Protein AF-A0A226QG53-F1 (afdb_monomer_lite)

Structure (mmCIF, N/CA/C/O backbone):
data_AF-A0A226QG53-F1
#
_entry.id   AF-A0A226QG53-F1
#
loop_
_atom_site.group_PDB
_atom_site.id
_atom_site.type_symbol
_atom_site.label_atom_id
_atom_site.label_alt_id
_atom_site.label_comp_id
_atom_site.label_asym_id
_atom_site.label_entity_id
_atom_site.label_seq_id
_atom_site.pdbx_PDB_ins_code
_atom_site.Cartn_x
_atom_site.Cartn_y
_atom_site.Cartn_z
_atom_site.occupancy
_atom_site.B_iso_or_equiv
_atom_site.auth_seq_id
_atom_site.auth_comp_id
_atom_site.auth_asym_id
_atom_site.auth_atom_id
_atom_site.pdbx_PDB_model_num
ATOM 1 N N . MET A 1 1 ? -24.327 11.950 -9.947 1.00 76.88 1 MET A N 1
ATOM 2 C CA . MET A 1 1 ? -24.854 11.216 -8.780 1.00 76.88 1 MET A CA 1
ATOM 3 C C . MET A 1 1 ? -24.037 11.674 -7.592 1.00 76.88 1 MET A C 1
ATOM 5 O O . MET A 1 1 ? -22.818 11.655 -7.698 1.00 76.88 1 MET A O 1
ATOM 9 N N . GLU A 1 2 ? -24.683 12.156 -6.538 1.00 81.12 2 GLU A N 1
ATOM 10 C CA . GLU A 1 2 ? -24.017 12.604 -5.311 1.00 81.12 2 GLU A CA 1
ATOM 11 C C . GLU A 1 2 ? -24.131 11.494 -4.265 1.00 81.12 2 GLU A C 1
ATOM 13 O O . GLU A 1 2 ? -25.195 10.891 -4.136 1.00 81.12 2 GLU A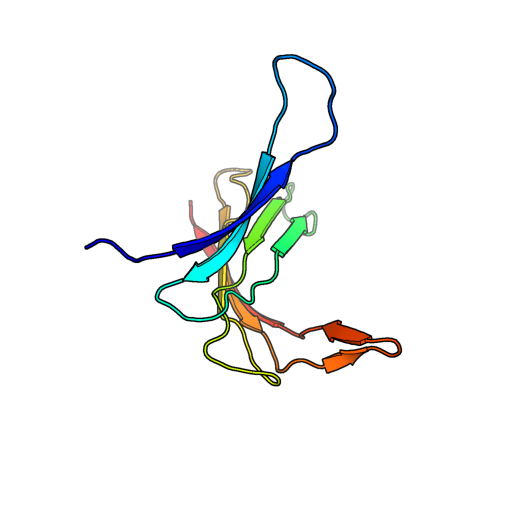 O 1
ATOM 18 N N . ILE A 1 3 ? -23.036 11.195 -3.561 1.00 81.12 3 ILE A N 1
ATOM 19 C CA . ILE A 1 3 ? -22.998 10.169 -2.513 1.00 81.12 3 ILE A CA 1
ATOM 20 C C . ILE A 1 3 ? -22.736 10.884 -1.183 1.00 81.12 3 ILE A C 1
ATOM 22 O O . ILE A 1 3 ? -21.700 11.545 -1.063 1.00 81.12 3 ILE A O 1
ATOM 26 N N . PRO A 1 4 ? -23.633 10.783 -0.187 1.00 86.62 4 PRO A N 1
ATOM 27 C CA . PRO A 1 4 ? -23.465 11.494 1.071 1.00 86.62 4 PRO A CA 1
ATOM 28 C C . PRO A 1 4 ? -22.302 10.911 1.886 1.00 86.62 4 PRO A C 1
ATOM 30 O O . PRO A 1 4 ? -22.122 9.693 1.965 1.00 86.62 4 PRO A O 1
ATOM 33 N N . VAL A 1 5 ? -21.531 11.787 2.530 1.00 85.75 5 VAL A N 1
ATOM 34 C CA . VAL A 1 5 ? -20.460 11.430 3.472 1.00 85.75 5 VAL A CA 1
ATOM 35 C C . VAL A 1 5 ? -20.724 12.093 4.821 1.00 85.75 5 VAL A C 1
ATOM 37 O O . VAL A 1 5 ? -21.241 13.207 4.875 1.00 85.75 5 VAL A O 1
ATOM 40 N N . SER A 1 6 ? -20.380 11.416 5.915 1.00 86.81 6 SER A N 1
ATOM 41 C CA . SER A 1 6 ? -20.418 11.997 7.264 1.00 86.81 6 SER A CA 1
ATOM 42 C C . SER A 1 6 ? -19.104 11.729 7.987 1.00 86.81 6 SER A C 1
ATOM 44 O O . SER A 1 6 ? -18.348 10.843 7.579 1.00 86.81 6 SER A O 1
ATOM 46 N N . GLY A 1 7 ? -18.784 12.537 8.995 1.00 85.88 7 GLY A N 1
ATOM 47 C CA . GLY A 1 7 ? -17.449 12.552 9.570 1.00 85.88 7 GLY A CA 1
ATOM 48 C C . GLY A 1 7 ? -17.261 13.525 10.726 1.00 85.88 7 GLY A C 1
ATOM 49 O O . GLY A 1 7 ? -18.199 14.196 11.152 1.00 85.88 7 GLY A O 1
ATOM 50 N N . TYR A 1 8 ? -16.022 13.614 11.200 1.00 86.19 8 TYR A N 1
ATOM 51 C CA . TYR A 1 8 ? -15.566 14.597 12.175 1.00 86.19 8 TYR A CA 1
ATOM 52 C C . TYR A 1 8 ? -14.638 15.607 11.506 1.00 86.19 8 TYR A C 1
ATOM 54 O O . TYR A 1 8 ? -13.806 15.244 10.677 1.00 86.19 8 TYR A O 1
ATOM 62 N N . LEU A 1 9 ? -14.746 16.870 11.906 1.00 88.12 9 LEU A N 1
ATOM 63 C CA . LEU A 1 9 ? -13.757 17.897 11.609 1.00 88.12 9 LEU A CA 1
ATOM 64 C C . LEU A 1 9 ? -13.052 18.228 12.923 1.00 88.12 9 LEU A C 1
ATOM 66 O O . LEU A 1 9 ? -13.682 18.744 13.844 1.00 88.12 9 LEU A O 1
ATOM 70 N N . VAL A 1 10 ? -11.776 17.876 13.034 1.00 87.00 10 VAL A N 1
ATOM 71 C CA . VAL A 1 10 ? -10.999 18.059 14.265 1.00 87.00 10 VAL A CA 1
ATOM 72 C C . VAL A 1 10 ? -10.022 19.204 14.059 1.00 87.00 10 VAL A C 1
ATOM 74 O O . VAL A 1 10 ? -9.238 19.190 13.112 1.00 87.00 10 VAL A O 1
ATOM 77 N N . HIS A 1 11 ? -10.083 20.196 14.940 1.00 79.12 11 HIS A N 1
ATOM 78 C CA . HIS A 1 11 ? -9.147 21.315 14.961 1.00 79.12 11 HIS A CA 1
ATOM 79 C C . HIS A 1 11 ? -7.732 20.816 15.281 1.00 79.12 11 HIS A C 1
ATOM 81 O O . HIS A 1 11 ? -7.554 20.043 16.221 1.00 79.12 11 HIS A O 1
ATOM 87 N N . SER A 1 12 ? -6.731 21.226 14.497 1.00 72.88 12 SER A N 1
ATOM 88 C CA . SER A 1 12 ? -5.334 21.113 14.924 1.00 72.88 12 SER A CA 1
ATOM 89 C C . SER A 1 12 ? -5.035 22.296 15.844 1.00 72.88 12 SER A C 1
ATOM 91 O O . SER A 1 12 ? -5.229 23.418 15.384 1.00 72.88 12 SER A O 1
ATOM 93 N N . ASP A 1 13 ? -4.585 22.057 17.082 1.00 66.81 13 ASP A N 1
ATOM 94 C CA . ASP A 1 13 ? -4.218 23.087 18.076 1.00 66.81 13 ASP A CA 1
ATOM 95 C C . ASP A 1 13 ? -3.023 23.949 17.609 1.00 66.81 13 ASP A C 1
ATOM 97 O O . ASP A 1 13 ? -1.926 23.879 18.157 1.00 66.81 13 ASP A O 1
ATOM 101 N N . ASP A 1 14 ? -3.232 24.769 16.583 1.00 66.06 14 ASP A N 1
ATOM 102 C CA . ASP A 1 14 ? -2.315 25.814 16.147 1.00 66.06 14 ASP A CA 1
ATOM 103 C C . ASP A 1 14 ? -3.009 27.155 16.374 1.00 66.06 14 ASP A C 1
ATOM 105 O O . ASP A 1 14 ? -4.053 27.449 15.791 1.00 66.06 14 ASP A O 1
ATOM 109 N N . SER A 1 15 ? -2.442 27.978 17.257 1.00 64.12 15 SER A N 1
ATOM 110 C CA . SER A 1 15 ? -3.021 29.263 17.671 1.00 64.12 15 SER A CA 1
ATOM 111 C C . SER A 1 15 ? -2.866 30.377 16.626 1.00 64.12 15 SER A C 1
ATOM 113 O O . SER A 1 15 ? -3.064 31.550 16.946 1.00 64.12 15 SER A O 1
ATOM 115 N N . ASP A 1 16 ? -2.451 30.039 15.405 1.00 73.25 16 ASP A N 1
ATOM 116 C CA . ASP A 1 16 ? -2.289 30.987 14.310 1.00 73.25 16 ASP A CA 1
ATOM 117 C C . ASP A 1 16 ? -3.613 31.201 13.554 1.00 73.25 16 ASP A C 1
ATOM 119 O O . ASP A 1 16 ? -4.512 30.361 13.490 1.00 73.25 16 ASP A O 1
ATOM 123 N N . THR A 1 17 ? -3.724 32.368 12.934 1.00 72.19 17 THR A N 1
ATOM 124 C CA . THR A 1 17 ? -4.808 32.752 12.027 1.00 72.19 17 THR A CA 1
ATOM 125 C C . THR A 1 17 ? -4.918 31.831 10.802 1.00 72.19 17 THR A C 1
ATOM 127 O O . THR A 1 17 ? -6.001 31.724 10.228 1.00 72.19 17 THR A O 1
ATOM 130 N N . HIS A 1 18 ? -3.843 31.116 10.448 1.00 70.06 18 HIS A N 1
ATOM 131 C CA . HIS A 1 18 ? -3.826 30.024 9.470 1.00 70.06 18 HIS A CA 1
ATOM 132 C C . HIS A 1 18 ? -3.746 28.663 10.172 1.00 70.06 18 HIS A C 1
ATOM 134 O O . HIS A 1 18 ? -2.716 27.997 10.146 1.00 70.06 18 HIS A O 1
ATOM 140 N N . HIS A 1 19 ? -4.840 28.235 10.796 1.00 81.12 19 HIS A N 1
ATOM 141 C CA . HIS A 1 19 ? -4.931 26.890 11.361 1.00 81.12 19 HIS A CA 1
ATOM 142 C C . HIS A 1 19 ? -5.516 25.898 10.351 1.00 81.12 19 HIS A C 1
ATOM 144 O O . HIS A 1 19 ? -6.183 26.262 9.377 1.00 81.12 19 HIS A O 1
ATOM 150 N N . SER A 1 20 ? -5.285 24.616 10.613 1.00 78.38 20 SER A N 1
ATOM 151 C CA . SER A 1 20 ? -5.791 23.517 9.799 1.00 78.38 20 SER A CA 1
ATOM 152 C C . SER A 1 20 ? -6.834 22.693 10.555 1.00 78.38 20 SER A C 1
ATOM 154 O O . SER A 1 20 ? -7.020 22.822 11.767 1.00 78.38 20 SER A O 1
ATOM 156 N N . HIS A 1 21 ? -7.557 21.854 9.822 1.00 81.06 21 HIS A N 1
ATOM 157 C CA . HIS A 1 21 ? -8.437 20.859 10.412 1.00 81.06 21 HIS A CA 1
ATOM 158 C C . HIS A 1 21 ? -8.195 19.512 9.751 1.00 81.06 21 HIS A C 1
ATOM 160 O O . HIS A 1 21 ? -8.036 19.423 8.533 1.00 81.06 21 HIS A O 1
ATOM 166 N N . ASN A 1 22 ? -8.244 18.459 10.559 1.00 79.25 22 ASN A N 1
ATOM 167 C CA . ASN A 1 22 ? -8.270 17.094 10.070 1.00 79.25 22 ASN A CA 1
ATOM 168 C C . ASN A 1 22 ? -9.722 16.692 9.804 1.00 79.25 22 ASN A C 1
ATOM 170 O O . ASN A 1 22 ? -10.549 16.655 10.719 1.00 79.25 22 ASN A O 1
ATOM 174 N N . LEU A 1 23 ? -10.032 16.409 8.539 1.00 79.88 23 LEU A N 1
ATOM 175 C CA . LEU A 1 23 ? -11.333 15.901 8.119 1.00 79.88 23 LEU A CA 1
ATOM 176 C C . LEU A 1 23 ? -11.309 14.369 8.131 1.00 79.88 23 LEU A C 1
ATOM 178 O O . LEU A 1 23 ? -10.654 13.742 7.301 1.00 79.88 23 LEU A O 1
ATOM 182 N N . TYR A 1 24 ? -12.055 13.769 9.053 1.00 77.81 24 TYR A N 1
ATOM 183 C CA . TYR A 1 24 ? -12.206 12.323 9.178 1.00 77.81 24 TYR A CA 1
ATOM 184 C C . TYR A 1 24 ? -13.566 11.897 8.652 1.00 77.81 24 TYR A C 1
ATOM 186 O O . TYR A 1 24 ? -14.581 12.184 9.276 1.00 77.81 24 TYR A O 1
ATOM 194 N N . ILE A 1 25 ? -13.608 11.175 7.538 1.00 80.12 25 ILE A N 1
ATOM 195 C CA . ILE A 1 25 ? -14.853 10.591 7.033 1.00 80.12 25 ILE A CA 1
ATOM 196 C C . ILE A 1 25 ? -15.125 9.297 7.804 1.00 80.12 25 ILE A C 1
ATOM 198 O O . ILE A 1 25 ? -14.304 8.384 7.796 1.00 80.12 25 ILE A O 1
ATOM 202 N N . THR A 1 26 ? -16.275 9.215 8.465 1.00 75.12 26 THR A N 1
ATOM 203 C CA . THR A 1 26 ? -16.705 8.040 9.235 1.00 75.12 26 THR A CA 1
ATOM 204 C C . THR A 1 26 ? -17.728 7.197 8.492 1.00 75.12 26 THR A C 1
ATOM 206 O O . THR A 1 26 ? -17.785 5.991 8.727 1.00 75.12 26 THR A O 1
ATOM 209 N N . THR A 1 27 ? -18.514 7.783 7.580 1.00 76.88 27 THR A N 1
ATOM 210 C CA . THR A 1 27 ? -19.456 7.023 6.748 1.00 76.88 27 THR A CA 1
ATOM 211 C C . THR A 1 27 ? -19.471 7.475 5.295 1.00 76.88 27 THR A C 1
ATOM 213 O O . THR A 1 27 ? -19.440 8.677 5.030 1.00 76.88 27 THR A O 1
ATOM 216 N N . TRP A 1 28 ? -19.667 6.531 4.378 1.00 81.06 28 TRP A N 1
ATOM 217 C CA . TRP A 1 28 ? -19.903 6.774 2.956 1.00 81.06 28 TRP A CA 1
ATOM 218 C C . TRP A 1 28 ? -21.216 6.096 2.562 1.00 81.06 28 TRP A C 1
ATOM 220 O O . TRP A 1 28 ? -21.366 4.892 2.762 1.00 81.06 28 TRP A O 1
ATOM 230 N N . ASP A 1 29 ? -22.196 6.869 2.092 1.00 82.81 29 ASP A N 1
ATOM 231 C CA . ASP A 1 29 ? -23.563 6.392 1.827 1.00 82.81 29 ASP A CA 1
ATOM 232 C C . ASP A 1 29 ? -24.222 5.710 3.047 1.00 82.81 29 ASP A C 1
ATOM 234 O O . ASP A 1 29 ? -24.844 4.652 2.962 1.00 82.81 29 ASP A O 1
ATOM 238 N N . GLY A 1 30 ? -23.986 6.272 4.240 1.00 73.81 30 GLY A N 1
ATOM 239 C CA . GLY A 1 30 ? -24.476 5.726 5.511 1.00 73.81 30 GLY A CA 1
ATOM 240 C C . GLY A 1 30 ? -23.757 4.465 6.009 1.00 73.81 30 GLY A C 1
ATOM 241 O O . GLY A 1 30 ? -24.126 3.937 7.057 1.00 73.81 30 GLY A O 1
ATOM 242 N N . ARG A 1 31 ? -22.720 3.978 5.311 1.00 72.19 31 ARG A N 1
ATOM 243 C CA . ARG A 1 31 ? -21.937 2.801 5.724 1.00 72.19 31 ARG A CA 1
ATOM 244 C C . ARG A 1 31 ? -20.642 3.210 6.423 1.00 72.19 31 ARG A C 1
ATOM 246 O O . ARG A 1 31 ? -19.960 4.085 5.892 1.00 72.19 31 ARG A O 1
ATOM 253 N N . PRO A 1 32 ? -20.271 2.588 7.560 1.00 71.81 32 PRO A N 1
ATOM 254 C CA . PRO A 1 32 ? -18.999 2.855 8.226 1.00 71.81 32 PRO A CA 1
ATOM 255 C C . PRO A 1 32 ? -17.809 2.699 7.275 1.00 71.81 32 PRO A C 1
ATOM 257 O O . PRO A 1 32 ? -17.672 1.674 6.607 1.00 71.81 32 PRO A O 1
ATOM 260 N N . VAL A 1 33 ? -16.939 3.706 7.226 1.00 75.75 33 VAL A N 1
ATOM 261 C CA . VAL A 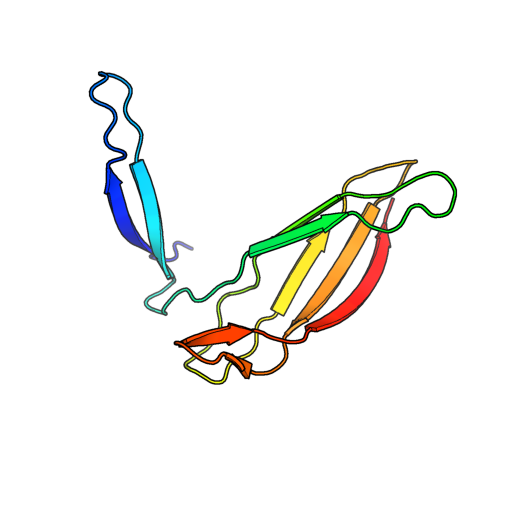1 33 ? -15.697 3.651 6.451 1.00 75.75 33 VAL A CA 1
ATOM 262 C C . VAL A 1 33 ? -14.634 2.997 7.318 1.00 75.75 33 VAL A C 1
ATOM 264 O O . VAL A 1 33 ? -14.038 3.633 8.183 1.00 75.75 33 VAL A O 1
ATOM 267 N N . HIS A 1 34 ? -14.407 1.707 7.089 1.00 81.19 34 HIS A N 1
ATOM 268 C CA . HIS A 1 34 ? -13.231 1.014 7.599 1.00 81.19 34 HIS A CA 1
ATOM 269 C C . HIS A 1 34 ? -12.299 0.723 6.429 1.00 81.19 34 HIS A C 1
ATOM 271 O O . HIS A 1 34 ? -12.679 0.007 5.501 1.00 81.19 34 HIS A O 1
ATOM 277 N N . VAL A 1 35 ? -11.115 1.328 6.461 1.00 86.00 35 VAL A N 1
ATOM 278 C CA . VAL A 1 35 ? -10.081 1.255 5.423 1.00 86.00 35 VAL A CA 1
ATOM 279 C C . VAL A 1 35 ? -8.706 1.234 6.081 1.00 86.00 35 VAL A C 1
ATOM 281 O O . VAL A 1 35 ? -8.540 1.728 7.197 1.00 86.00 35 VAL A O 1
ATOM 284 N N . HIS A 1 36 ? -7.705 0.728 5.368 1.00 86.38 36 HIS A N 1
ATOM 285 C CA . HIS A 1 36 ? -6.317 0.729 5.814 1.00 86.38 36 HIS A CA 1
ATOM 286 C C . HIS A 1 36 ? -5.420 1.389 4.772 1.00 86.38 36 HIS A C 1
ATOM 288 O O . HIS A 1 36 ? -5.485 1.071 3.584 1.00 86.38 36 HIS A O 1
ATOM 294 N N . GLN A 1 37 ? -4.573 2.312 5.221 1.00 90.62 37 GLN A N 1
ATOM 295 C CA . GLN A 1 37 ? -3.508 2.871 4.396 1.00 90.62 37 GLN A CA 1
ATOM 296 C C . GLN A 1 37 ? -2.356 1.871 4.302 1.00 90.62 37 GLN A C 1
ATOM 298 O O . GLN A 1 37 ? -2.034 1.188 5.274 1.00 90.62 37 GLN A O 1
ATOM 303 N N . PHE A 1 38 ? -1.716 1.809 3.141 1.00 91.12 38 PHE A N 1
ATOM 304 C CA . PHE A 1 38 ? -0.514 1.016 2.931 1.00 91.12 38 PHE A CA 1
ATOM 305 C C . PHE A 1 38 ? 0.465 1.769 2.032 1.00 91.12 38 PHE A C 1
ATOM 307 O O . PHE A 1 38 ? 0.073 2.534 1.152 1.00 91.12 38 PHE A O 1
ATOM 314 N N . SER A 1 39 ? 1.756 1.559 2.252 1.00 96.19 39 SER A N 1
ATOM 315 C CA . SER A 1 39 ? 2.820 2.131 1.433 1.00 96.19 39 SER A CA 1
ATOM 316 C C . SER A 1 39 ? 4.080 1.279 1.519 1.00 96.19 39 SER A C 1
ATOM 318 O O . SER A 1 39 ? 4.202 0.416 2.391 1.00 96.19 39 SER A O 1
ATOM 320 N N . GLY A 1 40 ? 5.012 1.494 0.596 1.00 95.31 40 GLY A N 1
ATOM 321 C CA . GLY A 1 40 ? 6.284 0.791 0.606 1.00 95.31 40 GLY A CA 1
ATOM 322 C C . GLY A 1 40 ? 7.182 1.136 -0.572 1.00 95.31 40 GLY A C 1
ATOM 323 O O . GLY A 1 40 ? 6.906 2.042 -1.361 1.00 95.31 40 GLY A O 1
ATOM 324 N N . VAL A 1 41 ? 8.284 0.397 -0.653 1.00 97.12 41 VAL A N 1
ATOM 325 C CA . VAL A 1 41 ? 9.287 0.477 -1.715 1.00 97.12 41 VAL A CA 1
ATOM 326 C C . VAL A 1 41 ? 9.588 -0.949 -2.157 1.00 97.12 41 VAL A C 1
ATOM 328 O O . VAL A 1 41 ? 9.766 -1.822 -1.307 1.00 97.12 41 VAL A O 1
ATOM 331 N N . THR A 1 42 ? 9.624 -1.203 -3.463 1.00 96.00 42 THR A N 1
ATOM 332 C CA . THR A 1 42 ? 10.013 -2.515 -3.991 1.00 96.00 42 THR A CA 1
ATOM 333 C C . THR A 1 42 ? 11.483 -2.804 -3.684 1.00 96.00 42 THR A C 1
ATOM 335 O O . THR A 1 42 ? 12.266 -1.904 -3.358 1.00 96.00 42 THR A O 1
ATOM 338 N N . SER A 1 43 ? 11.889 -4.063 -3.834 1.00 95.75 43 SER A N 1
ATOM 339 C CA . SER A 1 43 ? 13.305 -4.404 -3.961 1.00 95.75 43 SER A CA 1
ATOM 340 C C . SER A 1 43 ? 13.955 -3.638 -5.120 1.00 95.75 43 SER A C 1
ATOM 342 O O . SER A 1 43 ? 13.277 -3.094 -5.998 1.00 95.75 43 SER A O 1
ATOM 344 N N . TYR A 1 44 ? 15.286 -3.550 -5.069 1.00 96.81 44 TYR A N 1
ATOM 345 C CA . TYR A 1 44 ? 16.081 -2.980 -6.147 1.00 96.81 44 TYR A CA 1
ATOM 346 C C . TYR A 1 44 ? 16.450 -4.093 -7.122 1.00 96.81 44 TYR A C 1
ATOM 348 O O . TYR A 1 44 ? 17.358 -4.878 -6.849 1.00 96.81 44 TYR A O 1
ATOM 356 N N . ASP A 1 45 ? 15.743 -4.137 -8.243 1.00 92.25 45 ASP A N 1
ATOM 357 C CA . ASP A 1 45 ? 15.880 -5.157 -9.274 1.00 92.25 45 ASP A CA 1
ATOM 358 C C . ASP A 1 45 ? 15.984 -4.472 -10.638 1.00 92.25 45 ASP A C 1
ATOM 360 O O . ASP A 1 45 ? 15.463 -3.380 -10.843 1.00 92.25 45 ASP A O 1
ATOM 364 N N . ALA A 1 46 ? 16.716 -5.080 -11.574 1.00 93.00 46 ALA A N 1
ATOM 365 C CA . ALA A 1 46 ? 16.921 -4.535 -12.923 1.00 93.00 46 ALA A CA 1
ATOM 366 C C . ALA A 1 46 ? 17.418 -3.067 -12.980 1.00 93.00 46 ALA A C 1
ATOM 368 O O . ALA A 1 46 ? 17.247 -2.393 -13.989 1.00 93.00 46 ALA A O 1
ATOM 369 N N . GLY A 1 47 ? 18.083 -2.578 -11.928 1.00 96.88 47 GLY A N 1
ATOM 370 C CA . GLY A 1 47 ? 18.683 -1.240 -11.902 1.00 96.88 47 GLY A CA 1
ATOM 371 C C . GLY A 1 47 ? 17.787 -0.125 -11.350 1.00 96.88 47 GLY A C 1
ATOM 372 O O . GLY A 1 47 ? 18.236 1.021 -11.279 1.00 96.88 47 GLY A O 1
ATOM 373 N N . HIS A 1 48 ? 16.571 -0.427 -10.892 1.00 97.38 48 HIS A N 1
ATOM 374 C CA . HIS A 1 48 ? 15.694 0.556 -10.255 1.00 97.38 48 HIS A CA 1
ATOM 375 C C . HIS A 1 48 ? 14.823 -0.079 -9.159 1.00 97.38 48 HIS A C 1
ATOM 377 O O . HIS A 1 48 ? 14.918 -1.259 -8.833 1.00 97.38 48 HIS A O 1
ATOM 383 N N . ARG A 1 49 ? 14.016 0.758 -8.513 1.00 97.81 49 ARG A N 1
ATOM 384 C CA . ARG A 1 49 ? 12.997 0.385 -7.530 1.00 97.81 49 ARG A CA 1
ATOM 385 C C . ARG A 1 49 ? 11.826 1.332 -7.708 1.00 97.81 49 ARG A C 1
ATOM 387 O O . ARG A 1 49 ? 12.035 2.453 -8.164 1.00 97.81 49 ARG A O 1
ATOM 394 N N . HIS A 1 50 ? 10.657 0.934 -7.240 1.00 97.69 50 HIS A N 1
ATOM 395 C CA . HIS A 1 50 ? 9.495 1.802 -7.231 1.00 97.69 50 HIS A CA 1
ATOM 396 C C . HIS A 1 50 ? 8.975 2.026 -5.816 1.00 97.69 50 HIS A C 1
ATOM 398 O O . HIS A 1 50 ? 9.127 1.188 -4.928 1.00 97.69 50 HIS A O 1
ATOM 404 N N . GLN A 1 51 ? 8.321 3.159 -5.611 1.00 98.25 51 GLN A N 1
ATOM 405 C CA . GLN A 1 51 ? 7.544 3.471 -4.419 1.00 98.25 51 GLN A CA 1
ATOM 406 C C . GLN A 1 51 ? 6.070 3.185 -4.693 1.00 98.25 51 GLN A C 1
ATOM 408 O O . GLN A 1 51 ? 5.627 3.266 -5.832 1.00 98.25 51 GLN A O 1
ATOM 413 N N . TYR A 1 52 ? 5.282 2.880 -3.671 1.00 96.69 52 TYR A N 1
ATOM 414 C CA . TYR A 1 52 ? 3.829 2.790 -3.808 1.00 96.69 52 TYR A CA 1
ATOM 415 C C . TYR A 1 52 ? 3.135 3.283 -2.545 1.00 96.69 52 TYR A C 1
ATOM 417 O O . TYR A 1 52 ? 3.659 3.174 -1.435 1.00 96.69 52 TYR A O 1
ATOM 425 N N . VAL A 1 53 ? 1.934 3.821 -2.726 1.00 97.12 53 VAL A N 1
ATOM 426 C CA . VAL A 1 53 ? 1.030 4.243 -1.656 1.00 97.12 53 VAL A CA 1
ATOM 427 C C . VAL A 1 53 ? -0.395 3.928 -2.079 1.00 97.12 53 VAL A C 1
ATOM 429 O O . VAL A 1 53 ? -0.744 4.051 -3.250 1.00 97.12 53 VAL A O 1
ATOM 432 N N . GLY A 1 54 ? -1.228 3.497 -1.149 1.00 93.38 54 GLY A N 1
ATOM 433 C CA . GLY A 1 54 ? -2.618 3.198 -1.427 1.00 93.38 54 GLY A CA 1
ATOM 434 C C . GLY A 1 54 ? -3.457 3.157 -0.165 1.00 93.38 54 GLY A C 1
ATOM 435 O O . GLY A 1 54 ? -2.970 3.264 0.961 1.00 93.38 54 GLY A O 1
ATOM 436 N N . VAL A 1 55 ? -4.752 3.005 -0.386 1.00 91.38 55 VAL A N 1
ATOM 437 C CA . VAL A 1 55 ? -5.743 2.770 0.653 1.00 91.38 55 VAL A CA 1
ATOM 438 C C . VAL A 1 55 ? -6.609 1.607 0.200 1.00 91.38 55 VAL A C 1
ATOM 440 O O . VAL A 1 55 ? -6.888 1.460 -0.992 1.00 91.38 55 VAL A O 1
ATOM 443 N N . THR A 1 56 ? -6.975 0.731 1.125 1.00 91.12 56 THR A N 1
ATOM 444 C CA . THR A 1 56 ? -7.910 -0.342 0.813 1.00 91.12 56 THR A CA 1
ATOM 445 C C . THR A 1 56 ? -9.314 0.216 0.556 1.00 91.12 56 THR A C 1
ATOM 447 O O . THR A 1 56 ? -9.676 1.291 1.037 1.00 91.12 56 THR A O 1
ATOM 450 N N . GLU A 1 57 ? -10.128 -0.511 -0.204 1.00 88.00 57 GLU A N 1
ATOM 451 C CA . GLU A 1 57 ? -11.551 -0.203 -0.338 1.00 88.00 57 GLU A CA 1
ATOM 452 C C . GLU A 1 57 ? -12.271 -0.382 1.016 1.00 88.00 57 GLU A C 1
ATOM 454 O O . GLU A 1 57 ? -11.843 -1.202 1.842 1.00 88.00 57 GLU A O 1
ATOM 459 N N . PRO A 1 58 ? -13.380 0.345 1.258 1.00 82.06 58 PRO A N 1
ATOM 460 C CA . PRO A 1 58 ? -14.181 0.173 2.464 1.00 82.06 58 PRO A CA 1
ATOM 461 C C . PRO A 1 58 ? -14.632 -1.278 2.660 1.00 82.06 58 PRO A C 1
ATOM 463 O O . PRO A 1 58 ? -15.121 -1.922 1.730 1.00 82.06 58 PRO A O 1
ATOM 466 N N . ALA A 1 59 ? -14.504 -1.785 3.887 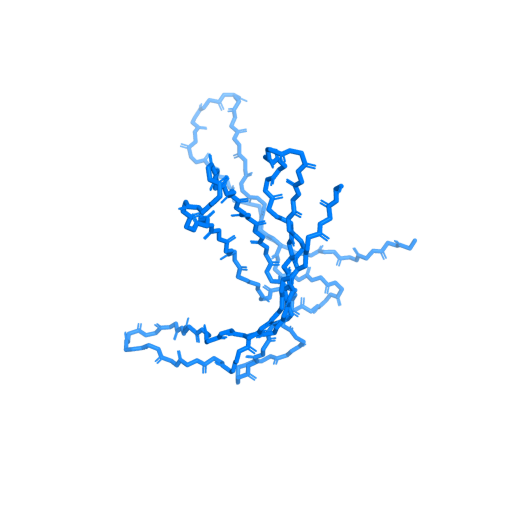1.00 72.88 59 ALA A N 1
ATOM 467 C CA . ALA A 1 59 ? -15.040 -3.094 4.238 1.00 72.88 59 ALA A CA 1
ATOM 468 C C . ALA A 1 59 ? -16.576 -3.101 4.104 1.00 72.88 59 ALA A C 1
ATOM 470 O O . ALA A 1 59 ? -17.233 -2.218 4.661 1.00 72.88 59 ALA A O 1
ATOM 471 N N . PRO A 1 60 ? -17.182 -4.101 3.435 1.00 62.53 60 PRO A N 1
ATOM 472 C CA . PRO A 1 60 ? -18.628 -4.133 3.262 1.00 62.53 60 PRO A CA 1
ATOM 473 C C . PRO A 1 60 ? -19.412 -4.193 4.584 1.00 62.53 60 PRO A C 1
ATOM 475 O O . PRO A 1 60 ? -20.437 -3.518 4.661 1.00 62.53 60 PRO A O 1
ATOM 478 N N . ILE A 1 61 ? -18.973 -4.966 5.604 1.00 64.56 61 ILE A N 1
ATOM 479 C CA . ILE A 1 61 ? -19.625 -5.051 6.935 1.00 64.56 61 ILE A CA 1
ATOM 480 C C . ILE A 1 61 ? -18.754 -5.759 8.008 1.00 64.56 61 ILE A C 1
ATOM 482 O O . ILE A 1 61 ? -18.276 -6.858 7.750 1.00 64.56 61 ILE A O 1
ATOM 486 N N . GLY A 1 62 ? -18.680 -5.200 9.231 1.00 62.47 62 GLY A N 1
ATOM 487 C CA . GLY A 1 62 ? -18.348 -5.889 10.505 1.00 62.47 62 GLY A CA 1
ATOM 488 C C . GLY A 1 62 ? -16.946 -6.508 10.645 1.00 62.47 62 GLY A C 1
ATOM 489 O O . GLY A 1 62 ? -16.169 -6.501 9.713 1.00 62.47 62 GLY A O 1
ATOM 490 N N . VAL A 1 63 ? -16.583 -7.048 11.815 1.00 63.78 63 VAL A N 1
ATOM 491 C CA . VAL A 1 63 ? -15.380 -7.896 12.000 1.00 63.78 63 VAL A CA 1
ATOM 492 C C . VAL A 1 63 ? -15.862 -9.336 12.212 1.00 63.78 63 VAL A C 1
ATOM 494 O O . VAL A 1 63 ? -16.729 -9.529 13.068 1.00 63.78 63 VAL A O 1
ATOM 497 N N . PRO A 1 64 ? -15.337 -10.347 11.491 1.00 69.94 64 PRO A N 1
ATOM 498 C CA . PRO A 1 64 ? -14.232 -10.297 10.524 1.00 69.94 64 PRO A CA 1
ATOM 499 C C . PRO A 1 64 ? -14.653 -9.795 9.129 1.00 69.94 64 PRO A C 1
ATOM 501 O O . PRO A 1 64 ? -15.710 -10.164 8.627 1.00 69.94 64 PRO A O 1
ATOM 504 N N . HIS A 1 65 ? -13.792 -9.009 8.474 1.00 80.56 65 HIS A N 1
ATOM 505 C CA . HIS A 1 65 ? -13.964 -8.562 7.084 1.00 80.56 65 HIS A CA 1
ATOM 506 C C . HIS A 1 65 ? -12.651 -8.650 6.299 1.00 80.56 65 HIS A C 1
ATOM 508 O O . HIS A 1 65 ? -11.582 -8.894 6.858 1.00 80.56 65 HIS A O 1
ATOM 514 N N . THR A 1 66 ? -12.764 -8.440 4.991 1.00 86.69 66 THR A N 1
ATOM 515 C CA . THR A 1 66 ? -11.659 -8.324 4.038 1.00 86.69 66 THR A CA 1
ATOM 516 C C . THR A 1 66 ? -11.777 -6.996 3.298 1.00 86.69 66 THR A C 1
ATOM 518 O O . THR A 1 66 ? -12.862 -6.407 3.240 1.00 86.69 66 THR A O 1
ATOM 521 N N . HIS A 1 67 ? -10.678 -6.539 2.707 1.00 89.00 67 HIS A N 1
ATOM 522 C CA . HIS A 1 67 ? -10.671 -5.378 1.833 1.00 89.00 67 HIS A CA 1
ATOM 523 C C . HIS A 1 67 ? -10.073 -5.715 0.482 1.00 89.00 67 HIS A C 1
ATOM 525 O O . HIS A 1 67 ? -9.056 -6.398 0.391 1.00 89.00 67 HIS A O 1
ATOM 531 N N . ARG A 1 68 ? -10.648 -5.154 -0.575 1.00 91.69 68 ARG A N 1
ATOM 532 C CA . ARG A 1 68 ? -9.967 -5.076 -1.865 1.00 91.69 68 ARG A CA 1
ATOM 533 C C . ARG A 1 68 ? -8.954 -3.939 -1.816 1.00 91.69 68 ARG A C 1
ATOM 535 O O . ARG A 1 68 ? -9.136 -2.972 -1.079 1.00 91.69 68 ARG A O 1
ATOM 542 N N . TYR A 1 69 ? -7.893 -4.040 -2.597 1.00 93.94 69 TYR A N 1
ATOM 543 C CA . TYR A 1 69 ? -6.948 -2.945 -2.762 1.00 93.94 69 TYR A CA 1
ATOM 544 C C . TYR A 1 69 ? -6.465 -2.865 -4.202 1.00 93.94 69 TYR A C 1
ATOM 546 O O . TYR A 1 69 ? -6.409 -3.866 -4.923 1.00 93.94 69 TYR A O 1
ATOM 554 N N . PHE A 1 70 ? -6.113 -1.650 -4.598 1.00 95.88 70 PHE A N 1
ATOM 555 C CA . PHE A 1 70 ? -5.594 -1.320 -5.912 1.00 95.88 70 PHE A CA 1
ATOM 556 C C . PHE A 1 70 ? -4.656 -0.123 -5.772 1.00 95.88 70 PHE A C 1
ATOM 558 O O . PHE A 1 70 ? -4.995 0.857 -5.109 1.00 95.88 70 PHE A O 1
ATOM 565 N N . THR A 1 71 ? -3.479 -0.193 -6.380 1.00 96.38 71 THR A N 1
ATOM 566 C CA . THR A 1 71 ? -2.572 0.948 -6.482 1.00 96.38 71 THR A CA 1
ATOM 567 C C . THR A 1 71 ? -1.662 0.820 -7.700 1.00 96.38 71 THR A C 1
ATOM 569 O O . THR A 1 71 ? -1.573 -0.237 -8.326 1.00 96.38 71 THR A O 1
ATOM 572 N N . PHE A 1 72 ? -0.956 1.902 -8.004 1.00 97.38 72 PHE A N 1
ATOM 573 C CA . PHE A 1 72 ? 0.190 1.893 -8.891 1.00 97.38 72 PHE A CA 1
ATOM 574 C C . PHE A 1 72 ? 1.462 2.181 -8.107 1.00 97.38 72 PHE A C 1
ATOM 576 O O . PHE A 1 72 ? 1.459 2.938 -7.134 1.00 97.38 72 PHE A O 1
ATOM 583 N N . THR A 1 73 ? 2.570 1.629 -8.580 1.00 98.00 73 THR A N 1
ATOM 584 C CA . THR A 1 73 ? 3.878 2.128 -8.177 1.00 98.00 73 THR A CA 1
ATOM 585 C C . THR A 1 73 ? 4.193 3.470 -8.852 1.00 98.00 73 THR A C 1
ATOM 587 O O . THR A 1 73 ? 3.520 3.885 -9.802 1.00 98.00 73 THR A O 1
ATOM 590 N N . SER A 1 74 ? 5.241 4.147 -8.387 1.00 97.62 74 SER A N 1
ATOM 591 C CA . SER A 1 74 ? 5.862 5.265 -9.091 1.00 97.62 74 SER A CA 1
ATOM 592 C C . SER A 1 74 ? 6.315 4.840 -10.489 1.00 97.62 74 SER A C 1
ATOM 594 O O . SER A 1 74 ? 6.570 3.659 -10.753 1.00 97.62 74 SER A O 1
ATOM 596 N N . PHE A 1 75 ? 6.344 5.817 -11.394 1.00 96.88 75 PHE A N 1
ATOM 597 C CA . PHE A 1 75 ? 6.844 5.632 -12.748 1.00 96.88 75 PHE A CA 1
ATOM 598 C C . PHE A 1 75 ? 8.352 5.863 -12.743 1.00 96.88 75 PHE A C 1
ATOM 600 O O . PHE A 1 75 ? 8.803 7.002 -12.626 1.00 96.88 75 PHE A O 1
ATOM 607 N N . ASP A 1 76 ? 9.107 4.780 -12.866 1.00 96.56 76 ASP A N 1
ATOM 608 C CA . ASP A 1 76 ? 10.564 4.777 -12.833 1.00 96.56 76 ASP A CA 1
ATOM 609 C C . ASP A 1 76 ? 11.063 3.936 -14.001 1.00 96.56 76 ASP A C 1
ATOM 611 O O . ASP A 1 76 ? 10.467 2.916 -14.340 1.00 96.56 76 ASP A O 1
ATOM 615 N N . ASP A 1 77 ? 12.143 4.386 -14.638 1.00 95.19 77 ASP A N 1
ATOM 616 C CA . ASP A 1 77 ? 12.790 3.645 -15.727 1.00 95.19 77 ASP A CA 1
ATOM 617 C C . ASP A 1 77 ? 11.812 3.195 -16.835 1.00 95.19 77 ASP A C 1
ATOM 619 O O . ASP A 1 77 ? 11.783 2.052 -17.292 1.00 95.19 77 ASP A O 1
ATOM 623 N N . GLY A 1 78 ? 10.937 4.121 -17.233 1.00 96.31 78 GLY A N 1
ATOM 624 C CA . GLY A 1 78 ? 10.025 3.940 -18.360 1.00 96.31 78 GLY A CA 1
ATOM 625 C C . GLY A 1 78 ? 8.775 3.106 -18.082 1.00 96.31 78 GLY A C 1
ATOM 626 O O . GLY A 1 78 ? 7.986 2.935 -19.006 1.00 96.31 78 GLY A O 1
ATOM 627 N N . HIS A 1 79 ? 8.542 2.623 -16.857 1.00 97.56 79 HIS A N 1
ATOM 628 C CA . HIS A 1 79 ? 7.313 1.895 -16.537 1.00 97.56 79 HIS A CA 1
ATOM 629 C C . HIS A 1 79 ? 6.868 2.051 -15.078 1.00 97.56 79 HIS A C 1
ATOM 631 O O . HIS A 1 79 ? 7.539 2.635 -14.229 1.00 97.56 79 HIS A O 1
ATOM 637 N N . ARG A 1 80 ? 5.681 1.521 -14.787 1.00 97.31 80 ARG A N 1
ATOM 638 C CA . ARG A 1 80 ? 5.148 1.333 -13.436 1.00 97.31 80 ARG A CA 1
ATOM 639 C C . ARG A 1 80 ? 4.474 -0.028 -13.335 1.00 97.31 80 ARG A C 1
ATOM 641 O O . ARG A 1 80 ? 4.249 -0.702 -14.340 1.00 97.31 80 ARG A O 1
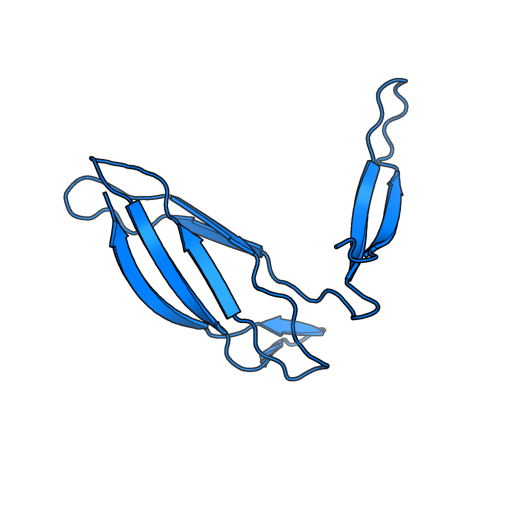ATOM 648 N N . HIS A 1 81 ? 4.080 -0.398 -12.128 1.00 96.88 81 HIS A N 1
ATOM 649 C CA . HIS A 1 81 ? 3.348 -1.630 -11.870 1.00 96.88 81 HIS A CA 1
ATOM 650 C C . HIS A 1 81 ? 1.945 -1.317 -11.360 1.00 96.88 81 HIS A C 1
ATOM 652 O O . HIS A 1 81 ? 1.778 -0.467 -10.487 1.00 96.88 81 HIS A O 1
ATOM 658 N N . GLU A 1 82 ? 0.939 -2.002 -11.901 1.00 97.38 82 GLU A N 1
ATOM 659 C CA . GLU A 1 82 ? -0.397 -2.105 -11.308 1.00 97.38 82 GLU A CA 1
ATOM 660 C C . GLU A 1 82 ? -0.369 -3.209 -10.254 1.00 97.38 82 GLU A C 1
ATOM 662 O O . GLU A 1 82 ? -0.079 -4.354 -10.589 1.00 97.38 82 GLU A O 1
ATOM 667 N N . ILE A 1 83 ? -0.718 -2.890 -9.009 1.00 96.62 83 ILE A N 1
ATOM 668 C CA . ILE A 1 83 ? -0.812 -3.857 -7.913 1.00 96.62 83 ILE A CA 1
ATOM 669 C C . ILE A 1 83 ? -2.266 -3.921 -7.451 1.00 96.62 83 ILE A C 1
ATOM 671 O O . ILE A 1 83 ? -2.855 -2.900 -7.093 1.00 96.62 83 ILE A O 1
ATOM 675 N N . ARG A 1 84 ? -2.848 -5.122 -7.400 1.00 96.94 84 ARG A N 1
ATOM 676 C CA . ARG A 1 84 ? -4.228 -5.312 -6.930 1.00 96.94 84 ARG A CA 1
ATOM 677 C C . ARG A 1 84 ? -4.434 -6.635 -6.217 1.00 96.94 84 ARG A C 1
ATOM 679 O O . ARG A 1 84 ? -3.773 -7.623 -6.535 1.00 96.94 84 ARG A O 1
ATOM 686 N N . GLY A 1 85 ? -5.395 -6.681 -5.303 1.00 95.69 85 GLY A N 1
ATOM 687 C CA . GLY A 1 85 ? -5.690 -7.901 -4.561 1.00 95.69 85 GLY A CA 1
ATOM 688 C C . GLY A 1 85 ? -6.775 -7.747 -3.508 1.00 95.69 85 GLY A C 1
ATOM 689 O O . GLY A 1 85 ? -7.596 -6.827 -3.563 1.00 95.69 85 GLY A O 1
ATOM 690 N N . VAL A 1 86 ? -6.781 -8.689 -2.566 1.00 94.12 86 VAL A N 1
ATOM 691 C CA . VAL A 1 86 ? -7.714 -8.752 -1.438 1.00 94.12 86 VAL A CA 1
ATOM 692 C C . 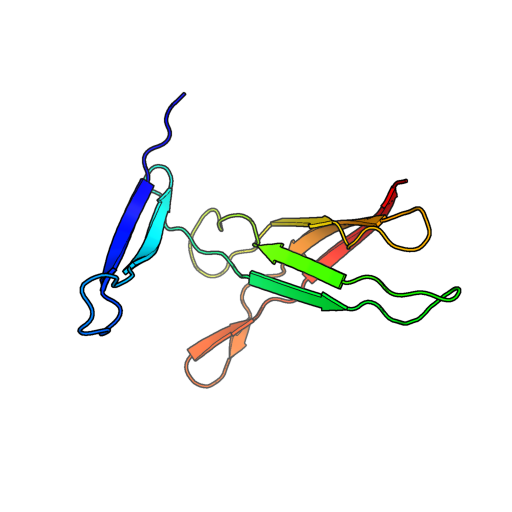VAL A 1 86 ? -6.955 -9.125 -0.163 1.00 94.12 86 VAL A C 1
ATOM 694 O O . VAL A 1 86 ? -6.041 -9.955 -0.189 1.00 94.12 86 VAL A O 1
ATOM 697 N N . THR A 1 87 ? -7.318 -8.507 0.956 1.00 94.00 87 THR A N 1
ATOM 698 C CA . THR A 1 87 ? -6.811 -8.876 2.278 1.00 94.00 87 THR A CA 1
ATOM 699 C C . THR A 1 87 ? -7.518 -10.124 2.818 1.00 94.00 87 THR A C 1
ATOM 701 O O . THR A 1 87 ? -8.659 -10.417 2.469 1.00 94.00 87 THR A O 1
ATOM 704 N N . GLY A 1 88 ? -6.849 -10.884 3.678 1.00 89.56 88 GLY A N 1
ATOM 705 C CA . GLY A 1 88 ? -7.445 -11.958 4.462 1.00 89.56 88 GLY A CA 1
ATOM 706 C C . GLY A 1 88 ? -8.364 -11.422 5.566 1.00 89.56 88 GLY A C 1
ATOM 707 O O . GLY A 1 88 ? -8.534 -10.207 5.703 1.00 89.56 88 GLY A O 1
ATOM 708 N N . PRO A 1 89 ? -8.986 -12.307 6.361 1.00 89.19 89 PRO A N 1
ATOM 709 C CA . PRO A 1 89 ? -9.793 -11.891 7.504 1.00 89.19 89 PRO A CA 1
ATOM 710 C C . PRO A 1 89 ? -8.952 -11.126 8.535 1.00 89.19 89 PRO A C 1
ATOM 712 O O . PRO A 1 89 ? -7.737 -11.297 8.610 1.00 89.19 89 PRO A O 1
ATOM 715 N N . ALA A 1 90 ? -9.612 -10.306 9.353 1.00 87.38 90 ALA A N 1
ATOM 716 C CA . ALA A 1 90 ? -8.987 -9.636 10.490 1.00 87.38 90 ALA A CA 1
ATOM 717 C C . ALA A 1 90 ? -8.406 -10.659 11.488 1.00 87.38 90 ALA A C 1
ATOM 719 O O . ALA A 1 90 ? -9.147 -11.473 12.046 1.00 87.38 90 ALA A O 1
ATOM 720 N N . ILE A 1 91 ? -7.096 -10.588 11.735 1.00 89.44 91 ILE A N 1
ATOM 721 C CA . ILE A 1 91 ? -6.378 -11.413 12.712 1.00 89.44 91 ILE A CA 1
ATOM 722 C C . ILE A 1 91 ? -6.085 -10.552 13.950 1.00 89.44 91 ILE A C 1
ATOM 724 O O . ILE A 1 91 ? -5.348 -9.567 13.846 1.00 89.44 91 ILE A O 1
ATOM 728 N N . PRO A 1 92 ? -6.671 -10.872 15.118 1.00 90.38 92 PRO A N 1
ATOM 729 C CA . PRO A 1 92 ? -6.571 -10.028 16.303 1.00 90.38 92 PRO A CA 1
ATOM 730 C C . PRO A 1 92 ? -5.150 -10.002 16.874 1.00 90.38 92 PRO A C 1
ATOM 732 O O . PRO A 1 92 ? -4.469 -11.026 16.930 1.00 90.38 92 PRO A O 1
ATOM 735 N N . LEU A 1 93 ? -4.730 -8.831 17.357 1.00 91.12 93 LEU A N 1
ATOM 736 C CA . LEU A 1 93 ? -3.473 -8.656 18.086 1.00 91.12 93 LEU A CA 1
ATOM 737 C C . LEU A 1 93 ? -3.710 -8.663 19.609 1.00 91.12 93 LEU A C 1
ATOM 739 O O . LEU A 1 93 ? -4.756 -8.191 20.073 1.00 91.12 93 LEU A O 1
ATOM 743 N N . PRO A 1 94 ? -2.745 -9.144 20.420 1.00 92.06 94 PRO A N 1
ATOM 744 C CA . PRO A 1 94 ? -2.789 -8.952 21.866 1.00 92.06 94 PRO A CA 1
ATOM 745 C C . PRO A 1 94 ? -2.801 -7.454 22.208 1.00 92.06 94 PRO A C 1
ATOM 747 O O . PRO A 1 94 ? -1.927 -6.715 21.765 1.00 92.06 94 PRO A O 1
ATOM 750 N N . GLY A 1 95 ? -3.776 -7.005 23.003 1.00 87.44 95 GLY A N 1
ATOM 751 C CA . GLY A 1 95 ? -3.918 -5.590 23.386 1.00 87.44 95 GLY A CA 1
ATOM 752 C C . GLY A 1 95 ? -4.896 -4.775 22.531 1.00 87.44 95 GLY A C 1
ATOM 753 O O . GLY A 1 95 ? -5.068 -3.586 22.788 1.00 87.44 95 GLY A O 1
ATOM 754 N N . GLY A 1 96 ? -5.585 -5.410 21.577 1.00 84.56 96 GLY A N 1
ATOM 755 C CA . GLY A 1 96 ? -6.581 -4.770 20.716 1.00 84.56 96 GLY A CA 1
ATOM 756 C C . GLY A 1 96 ? -6.054 -4.469 19.312 1.00 84.56 96 GLY A C 1
ATOM 757 O O . GLY A 1 96 ? -4.860 -4.557 19.039 1.00 84.56 96 GLY A O 1
ATOM 758 N N . GLY A 1 97 ? -6.969 -4.138 18.399 1.00 84.56 97 GLY A N 1
ATOM 759 C CA . GLY A 1 97 ? -6.662 -4.014 16.972 1.00 84.56 97 GLY A CA 1
ATOM 760 C C . GLY A 1 97 ? -6.542 -5.368 16.262 1.00 84.56 97 GLY A C 1
ATOM 761 O O . GLY A 1 97 ? -6.832 -6.425 16.827 1.00 84.56 97 GLY A O 1
ATOM 762 N N . HIS A 1 98 ? -6.165 -5.323 14.988 1.00 89.50 98 HIS A N 1
ATOM 763 C CA . HIS A 1 98 ? -5.958 -6.499 14.148 1.00 89.50 98 HIS A CA 1
ATOM 764 C C . HIS A 1 98 ? -5.049 -6.154 12.965 1.00 89.50 98 HIS A C 1
ATOM 766 O O . HIS A 1 98 ? -4.863 -4.983 12.635 1.00 89.50 98 HIS A O 1
ATOM 772 N N . TYR A 1 99 ? -4.499 -7.180 12.328 1.00 90.06 99 TYR A N 1
ATOM 773 C CA . TYR A 1 99 ? -3.850 -7.072 11.026 1.00 90.06 99 TYR A CA 1
ATOM 774 C C . TYR A 1 99 ? -4.572 -7.959 10.014 1.00 90.06 99 TYR A C 1
ATOM 776 O O . TYR A 1 99 ? -5.403 -8.792 10.378 1.00 90.06 99 TYR A O 1
ATOM 784 N N . HIS A 1 100 ? -4.243 -7.788 8.740 1.00 90.88 100 HIS A N 1
ATOM 785 C CA . HIS A 1 100 ? -4.677 -8.692 7.688 1.00 90.88 100 HIS A CA 1
ATOM 786 C C . HIS A 1 100 ? -3.454 -9.202 6.936 1.00 90.88 100 HIS A C 1
ATOM 788 O O . HIS A 1 100 ? -2.539 -8.436 6.631 1.00 90.88 100 HIS A O 1
ATOM 794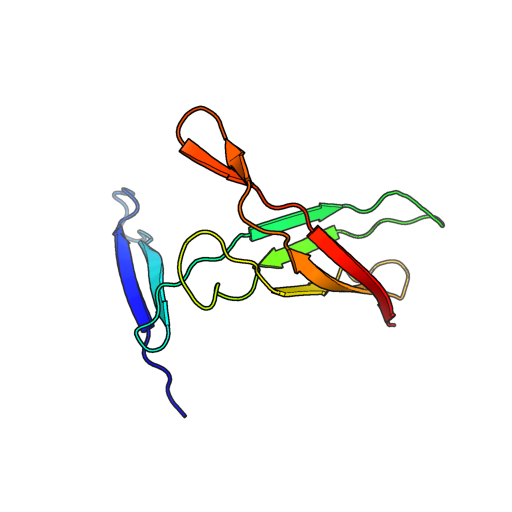 N N . GLU A 1 101 ? -3.460 -10.481 6.583 1.00 93.56 101 GLU A N 1
ATOM 795 C CA . GLU A 1 101 ? -2.638 -10.959 5.471 1.00 93.56 101 GLU A CA 1
ATOM 796 C C . GLU A 1 101 ? -3.202 -10.408 4.153 1.00 93.56 101 GLU A C 1
ATOM 798 O O . GLU A 1 101 ? -4.340 -9.943 4.108 1.00 93.56 101 GLU A O 1
ATOM 803 N N . PHE A 1 102 ? -2.442 -10.433 3.062 1.00 93.19 102 PHE A N 1
ATOM 804 C CA . PHE A 1 102 ? -2.952 -10.012 1.757 1.00 93.19 102 PHE A CA 1
ATOM 805 C C . PHE A 1 102 ? -2.472 -10.930 0.642 1.00 93.19 102 PHE A C 1
ATOM 807 O O . PHE A 1 102 ? -1.411 -11.542 0.728 1.00 93.19 102 PHE A O 1
ATOM 814 N N . SER A 1 103 ? -3.272 -11.019 -0.418 1.00 96.06 103 SER A N 1
ATOM 815 C CA . SER A 1 103 ? -2.941 -11.772 -1.624 1.00 96.06 103 SER A CA 1
ATOM 816 C C . SER A 1 103 ? -3.392 -11.001 -2.858 1.00 96.06 103 SER A C 1
ATOM 818 O O . SER A 1 103 ? -4.436 -10.344 -2.851 1.00 96.06 103 SER A O 1
ATOM 820 N N . GLY A 1 104 ? -2.606 -11.065 -3.927 1.00 95.19 104 GLY A N 1
ATOM 821 C CA . GLY A 1 104 ? -2.870 -10.282 -5.122 1.00 95.19 104 GLY A CA 1
ATOM 822 C C . GLY A 1 104 ? -1.900 -10.579 -6.249 1.00 95.19 104 GLY A C 1
ATOM 823 O O . GLY A 1 104 ? -1.166 -11.565 -6.223 1.00 95.19 104 GLY A O 1
ATOM 824 N N . VAL A 1 105 ? -1.920 -9.705 -7.246 1.00 96.88 105 VAL A N 1
ATOM 825 C CA . VAL A 1 105 ? -1.085 -9.786 -8.443 1.00 96.88 105 VAL A CA 1
ATOM 826 C C . VAL A 1 105 ? -0.493 -8.421 -8.763 1.00 96.88 105 VAL A C 1
ATOM 828 O O . VAL A 1 105 ? -1.030 -7.389 -8.351 1.00 96.88 105 VAL A O 1
ATOM 831 N N . THR A 1 106 ? 0.596 -8.439 -9.528 1.00 96.25 106 THR A N 1
ATOM 832 C CA . THR A 1 106 ? 1.197 -7.246 -10.119 1.00 96.25 106 THR A CA 1
ATOM 833 C C . THR A 1 106 ? 1.381 -7.428 -11.624 1.00 96.25 106 THR A C 1
ATOM 835 O O . THR A 1 106 ? 1.609 -8.551 -12.082 1.00 96.25 106 THR A O 1
ATOM 838 N N . ALA A 1 107 ? 1.266 -6.348 -12.391 1.00 95.62 107 ALA A N 1
ATOM 839 C CA . ALA A 1 107 ? 1.528 -6.333 -13.827 1.00 95.62 107 ALA A CA 1
ATOM 840 C C . ALA A 1 107 ? 2.220 -5.031 -14.245 1.00 95.62 107 ALA A C 1
ATOM 842 O O . ALA A 1 107 ? 1.899 -3.958 -13.735 1.00 95.62 107 ALA A O 1
ATOM 843 N N . ILE A 1 108 ? 3.140 -5.124 -15.207 1.00 94.94 108 ILE A N 1
ATOM 844 C CA . ILE A 1 108 ? 3.837 -3.965 -15.777 1.00 94.94 108 ILE A CA 1
ATOM 845 C C . ILE A 1 108 ? 2.871 -3.161 -16.656 1.00 94.94 108 ILE A C 1
ATOM 847 O O . ILE A 1 108 ? 2.026 -3.717 -17.359 1.00 94.94 108 ILE A O 1
ATOM 851 N N . SER A 1 109 ? 2.993 -1.839 -16.619 1.00 84.31 109 SER A N 1
ATOM 852 C CA . SER A 1 109 ? 2.293 -0.898 -17.493 1.00 84.31 109 SER A CA 1
ATOM 853 C C . SER A 1 109 ? 3.207 0.285 -17.807 1.00 84.31 109 SER A C 1
ATOM 855 O O . SER A 1 109 ? 3.730 0.909 -16.882 1.00 84.31 109 SER A O 1
ATOM 857 N N . GLY A 1 110 ? 3.367 0.624 -19.086 1.00 69.12 110 GLY A N 1
ATOM 858 C CA . GLY A 1 110 ? 4.268 1.691 -19.537 1.00 69.12 110 GLY A CA 1
ATOM 859 C C . GLY A 1 110 ? 4.870 1.372 -20.887 1.00 69.12 110 GLY A C 1
ATOM 860 O O . GLY A 1 110 ? 5.290 0.206 -21.050 1.00 69.12 110 GLY A O 1
#

Secondary structure (DSSP, 8-state):
----EEEEEEE----SSS--EEEEEEEETTEE----EEEEE---BTTB--EEEEEBPPPSSSSS---EEEEEB--BTTBEEEEEEEE---EEPTTS-EE--EEEEEEEE-

InterPro domains:
  IPR024307 Spore germination protein GerY [PF12788] (33-108)

Organism: NCBI:txid883812

pLDDT: mean 86.8, std 9.96, range [62.47, 98.25]

Sequence (110 aa):
MEIPVSGYLVHSDDSDTHHSHNLYITTWDGRPVHVHQFSGVTSYDAGHRHQYVGVTEPAPIGVPHTHRYFTFTSFDDGHRHEIRGVTGPAIPLPGGGHYHEFSGVTAISG

Radius of gyration: 17.91 Å; chains: 1; bounding box: 44×45×43 Å

Foldseek 3Di:
DDKDWDFDWAWDPDPDPDTGTDTGTQDINNHGFDKDKDWDKADCPPNHIWIKIWMWGGFPDDAFTKTKIWIWTDCDPNKIKIWIWMWATFDADPPGGTDTHIDTDIDIDD